Protein AF-A0A2M8BU12-F1 (afdb_monomer_lite)

Sequence (124 aa):
THLAYLELKYGLTAIIEVNDVPAIIRLSQDCKLKIIDGQIFLDNGYRLLPVRVMPDEAAGRVKDEMQFIELKAVNDKAIYQVVSVTHGKLLGLVPREINIETKIDALSGEIIKREQPWWARFCW

Secondary structure (DSSP, 8-state):
---EEEEEETTTEEEEEETTEEEEEE--SS-EEEEETTEEEEE-SS-EEEE-S-HHHHHTT--SEEEEEEEEEETTEEEEEEEEEEEEEETTTEEEEEEEEEEEETTT--EEEEE--GGGGGB-

Foldseek 3Di:
DWDWDWDDDPAQWIWTDTPNQIAIERHDPQWDWDADPNWIFTGRNPDTATQDQGRVNLVVVDPAAWDHWYWDCDPNFTKIWTWGWDWFAQQNPRIDIKIKTWIAGRVPRDTPDIDTPPSCVRTD

pLDDT: mean 90.71, std 9.02, range [50.59, 97.88]

Radius of gyration: 16.08 Å; chains: 1; bounding box: 38×34×44 Å

Structure (mmCIF, N/CA/C/O backbone):
data_AF-A0A2M8BU12-F1
#
_entry.id   AF-A0A2M8BU12-F1
#
loop_
_atom_site.group_PDB
_atom_site.id
_atom_site.type_symbol
_atom_site.label_atom_id
_atom_site.label_alt_id
_atom_site.label_comp_id
_atom_site.label_asym_id
_atom_site.label_entity_id
_atom_site.label_seq_id
_atom_site.pdbx_PDB_ins_code
_atom_site.Cartn_x
_atom_site.Cartn_y
_atom_site.Cartn_z
_atom_site.occupancy
_atom_site.B_iso_or_equiv
_atom_site.auth_seq_id
_atom_site.auth_comp_id
_atom_site.auth_asym_id
_atom_site.auth_atom_id
_atom_site.pdbx_PDB_model_num
ATOM 1 N N . THR A 1 1 ? -1.496 -21.003 8.035 1.00 50.59 1 THR A N 1
ATOM 2 C CA . THR A 1 1 ? -1.782 -20.106 9.171 1.00 50.59 1 THR A CA 1
ATOM 3 C C . THR A 1 1 ? -1.203 -18.767 8.800 1.00 50.59 1 THR A C 1
ATOM 5 O O . THR A 1 1 ? 0.004 -18.712 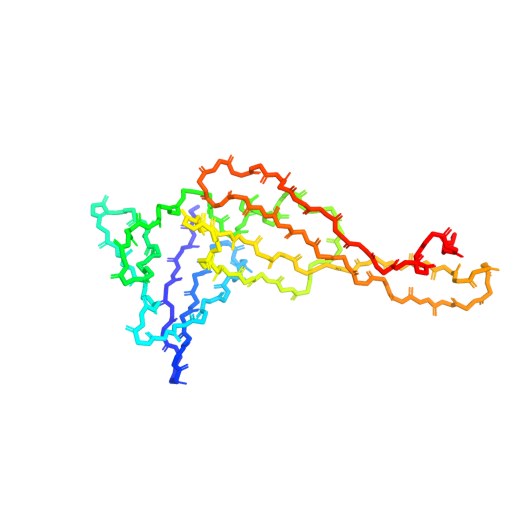8.619 1.00 50.59 1 THR A O 1
ATOM 8 N N . HIS A 1 2 ? -2.023 -17.747 8.552 1.00 54.25 2 HIS A N 1
ATOM 9 C CA . HIS A 1 2 ? -1.493 -16.414 8.261 1.00 54.25 2 HIS A CA 1
ATOM 10 C C . HIS A 1 2 ? -1.014 -15.801 9.573 1.00 54.25 2 HIS A C 1
ATOM 12 O O . HIS A 1 2 ? -1.791 -15.699 10.522 1.00 54.25 2 HIS A O 1
ATOM 18 N N . LEU A 1 3 ? 0.278 -15.495 9.653 1.00 71.25 3 LEU A N 1
ATOM 19 C CA . LEU A 1 3 ? 0.860 -14.814 10.800 1.00 71.25 3 LEU A CA 1
ATOM 20 C C . LEU A 1 3 ? 0.761 -13.321 10.532 1.00 71.25 3 LEU A C 1
ATOM 22 O O . LEU A 1 3 ? 1.262 -12.843 9.516 1.00 71.25 3 LEU A O 1
ATOM 26 N N . ALA A 1 4 ? 0.079 -12.621 11.431 1.00 73.12 4 ALA A N 1
ATOM 27 C CA . ALA A 1 4 ? 0.005 -11.175 11.437 1.00 73.12 4 ALA A CA 1
ATOM 28 C C . ALA A 1 4 ? 0.433 -10.676 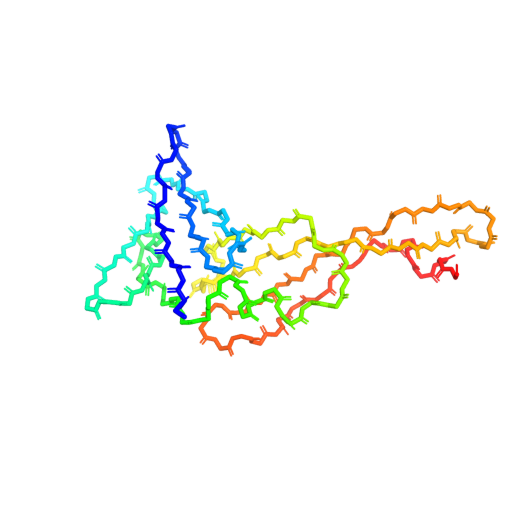12.813 1.00 73.12 4 ALA A C 1
ATOM 30 O O . ALA A 1 4 ? -0.047 -11.183 13.831 1.00 73.12 4 ALA A O 1
ATOM 31 N N . TYR A 1 5 ? 1.325 -9.693 12.856 1.00 76.44 5 TYR A N 1
ATOM 32 C CA . TYR A 1 5 ? 1.693 -9.036 14.103 1.00 76.44 5 TYR A CA 1
ATOM 33 C C . TYR A 1 5 ? 1.878 -7.536 13.905 1.00 76.44 5 TYR A C 1
ATOM 35 O O . TYR A 1 5 ? 2.118 -7.041 12.803 1.00 76.44 5 TYR A O 1
ATOM 43 N N . LEU A 1 6 ? 1.698 -6.815 15.009 1.00 76.19 6 LEU 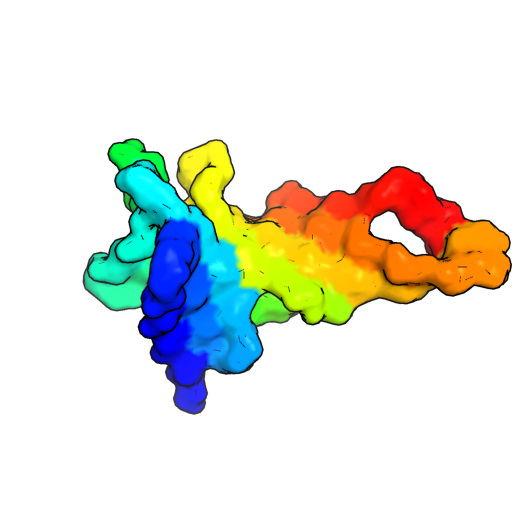A N 1
ATOM 44 C CA . LEU A 1 6 ? 1.826 -5.372 15.082 1.00 76.19 6 LEU A CA 1
ATOM 45 C C . LEU A 1 6 ? 2.983 -5.048 16.015 1.00 76.19 6 LEU A C 1
ATOM 47 O O . LEU A 1 6 ? 2.974 -5.441 17.182 1.00 76.19 6 LEU A O 1
ATOM 51 N N . GLU A 1 7 ? 3.961 -4.312 15.500 1.00 78.56 7 GLU A N 1
ATOM 52 C CA . GLU A 1 7 ? 5.102 -3.838 16.277 1.00 78.56 7 GLU A CA 1
ATOM 53 C C . GLU A 1 7 ? 5.068 -2.308 16.362 1.00 78.56 7 GLU A C 1
ATOM 55 O O . GLU A 1 7 ? 4.950 -1.609 15.353 1.00 78.56 7 GLU A O 1
ATOM 60 N N . LEU A 1 8 ? 5.178 -1.776 17.582 1.00 71.44 8 LEU A N 1
ATOM 61 C CA . LEU A 1 8 ? 5.389 -0.352 17.832 1.00 71.44 8 LEU A CA 1
ATOM 62 C C . LEU A 1 8 ? 6.879 -0.129 18.072 1.00 71.44 8 LEU A C 1
ATOM 64 O O . LEU A 1 8 ? 7.408 -0.539 19.105 1.00 71.44 8 LEU A O 1
ATOM 68 N N . LYS A 1 9 ? 7.556 0.542 17.138 1.00 71.50 9 LYS A N 1
ATOM 69 C CA . LYS A 1 9 ? 8.957 0.932 17.330 1.00 71.50 9 LYS A CA 1
ATOM 70 C C . LYS A 1 9 ? 9.022 2.297 18.010 1.00 71.50 9 LYS A C 1
ATOM 72 O O . LYS A 1 9 ? 8.188 3.168 17.756 1.00 71.50 9 LYS A O 1
ATOM 77 N N . TYR A 1 10 ? 9.999 2.477 18.906 1.00 52.00 10 TYR A N 1
ATOM 78 C CA . TYR A 1 10 ? 10.237 3.747 19.599 1.00 52.00 10 TYR A CA 1
ATOM 79 C C . TYR A 1 10 ? 10.286 4.902 18.587 1.00 52.00 10 TYR A C 1
ATOM 81 O O . TYR A 1 10 ? 11.163 4.945 17.729 1.00 52.00 10 TYR A O 1
ATOM 89 N N . GLY A 1 11 ? 9.337 5.833 18.712 1.00 58.41 11 GLY A N 1
ATOM 90 C CA . GLY A 1 11 ? 9.204 6.991 17.831 1.00 58.41 11 GLY A CA 1
ATOM 91 C C . GLY A 1 11 ? 8.283 6.744 16.636 1.00 58.41 11 GLY A C 1
ATOM 92 O O . GLY A 1 11 ? 8.670 6.101 15.669 1.00 58.41 11 GLY A O 1
ATOM 93 N N . LEU A 1 12 ? 7.079 7.327 16.696 1.00 80.88 12 LEU A N 1
ATOM 94 C CA . LEU A 1 12 ? 6.215 7.690 15.560 1.00 80.88 12 LEU A CA 1
ATOM 95 C C . LEU A 1 12 ? 6.052 6.644 14.435 1.00 80.88 12 LEU A C 1
ATOM 97 O O . LEU A 1 12 ? 5.738 7.013 13.310 1.00 80.88 12 LEU A O 1
ATOM 101 N N . THR A 1 13 ? 6.247 5.351 14.702 1.00 87.50 13 THR A N 1
ATOM 102 C CA . THR A 1 13 ? 6.217 4.314 13.668 1.00 87.50 13 THR A CA 1
ATOM 103 C C . THR A 1 13 ? 5.546 3.054 14.194 1.00 87.50 13 THR A C 1
ATOM 105 O O . THR A 1 13 ? 5.914 2.537 15.249 1.00 87.50 13 THR A O 1
ATOM 108 N N . ALA A 1 14 ? 4.576 2.550 13.440 1.00 90.75 14 ALA A N 1
ATOM 109 C CA . ALA A 1 14 ? 4.026 1.212 13.610 1.00 90.75 14 ALA A CA 1
ATOM 110 C C . ALA A 1 14 ? 4.375 0.357 12.393 1.00 90.75 14 ALA A C 1
ATOM 112 O O . ALA A 1 14 ? 4.615 0.883 11.305 1.00 90.75 14 ALA A O 1
ATOM 113 N N . ILE A 1 15 ? 4.389 -0.956 12.578 1.00 91.88 15 ILE A N 1
ATOM 114 C CA . ILE A 1 15 ? 4.538 -1.931 11.501 1.00 91.88 15 ILE A CA 1
ATOM 115 C C . ILE A 1 15 ? 3.347 -2.879 11.570 1.00 91.88 15 ILE A C 1
ATOM 117 O O . ILE A 1 15 ? 3.031 -3.393 12.643 1.00 91.88 15 ILE A O 1
ATOM 121 N N . ILE A 1 16 ? 2.688 -3.081 10.430 1.00 92.44 16 ILE A N 1
ATOM 122 C CA . ILE A 1 16 ? 1.771 -4.202 10.210 1.00 92.44 16 ILE A CA 1
ATOM 123 C C . ILE A 1 16 ? 2.527 -5.181 9.327 1.00 92.44 16 ILE A C 1
ATOM 125 O O . ILE A 1 16 ? 2.875 -4.829 8.203 1.00 92.44 16 ILE A O 1
ATOM 129 N N . GLU A 1 17 ? 2.769 -6.387 9.817 1.00 93.44 17 GLU A N 1
ATOM 130 C CA . GLU A 1 17 ? 3.394 -7.445 9.029 1.00 93.44 17 GLU A CA 1
ATOM 131 C C . GLU A 1 17 ? 2.429 -8.608 8.867 1.00 93.44 17 GLU A C 1
ATOM 133 O O . GLU A 1 17 ? 1.801 -9.028 9.840 1.00 93.44 17 GLU A O 1
ATOM 138 N N . VAL A 1 18 ? 2.298 -9.103 7.635 1.00 93.56 18 VAL A N 1
ATOM 139 C CA . VAL A 1 18 ? 1.479 -10.270 7.294 1.00 93.56 18 VAL A CA 1
ATOM 140 C C . VAL A 1 18 ? 2.277 -11.142 6.333 1.00 93.56 18 VAL A C 1
ATOM 142 O O . VAL A 1 18 ? 2.749 -10.640 5.320 1.00 93.56 18 VAL A O 1
ATOM 145 N N . ASN A 1 19 ? 2.434 -12.433 6.645 1.00 92.56 19 ASN A N 1
ATOM 146 C CA . ASN A 1 19 ? 3.175 -13.394 5.810 1.00 92.56 19 ASN A CA 1
ATOM 147 C C . ASN A 1 19 ? 4.575 -12.881 5.387 1.00 92.56 19 ASN A C 1
ATOM 149 O O . ASN A 1 19 ? 4.917 -12.921 4.207 1.00 92.56 19 ASN A O 1
ATOM 153 N N . ASP A 1 20 ? 5.348 -12.363 6.350 1.00 91.00 20 ASP A N 1
ATOM 154 C CA . ASP A 1 20 ? 6.693 -11.784 6.164 1.00 91.00 20 ASP A CA 1
ATOM 155 C C . ASP A 1 20 ? 6.745 -10.532 5.258 1.00 91.00 20 ASP A C 1
ATOM 157 O O . ASP A 1 20 ? 7.813 -10.122 4.800 1.00 91.00 20 ASP A O 1
ATOM 161 N N . VAL A 1 21 ? 5.596 -9.892 5.008 1.00 93.75 21 VAL A N 1
ATOM 162 C CA . VAL A 1 21 ? 5.493 -8.633 4.259 1.00 93.75 21 VAL A CA 1
ATOM 163 C C . VAL A 1 21 ? 5.164 -7.478 5.213 1.00 93.75 21 VAL A C 1
ATOM 165 O O . VAL A 1 21 ? 4.014 -7.353 5.650 1.00 93.75 21 VAL A O 1
ATOM 168 N N . PRO A 1 22 ? 6.140 -6.610 5.545 1.00 94.69 22 PRO A N 1
ATOM 169 C CA . PRO A 1 22 ? 5.918 -5.474 6.429 1.00 94.69 22 PRO A CA 1
ATOM 170 C C . PRO A 1 22 ? 5.413 -4.244 5.666 1.00 94.69 22 PRO A C 1
ATOM 172 O O . PRO A 1 22 ? 5.998 -3.812 4.672 1.00 94.69 22 PRO A O 1
ATOM 175 N N . ALA A 1 23 ? 4.371 -3.605 6.194 1.00 94.94 23 ALA A N 1
ATOM 176 C CA . ALA A 1 23 ? 4.004 -2.234 5.866 1.00 94.94 23 ALA A CA 1
ATOM 177 C C . ALA A 1 23 ? 4.331 -1.305 7.034 1.00 94.94 23 ALA A C 1
ATOM 179 O O . ALA A 1 23 ? 3.871 -1.498 8.162 1.00 94.94 23 ALA A O 1
ATOM 180 N N . ILE A 1 24 ? 5.100 -0.262 6.736 1.00 94.31 24 ILE A N 1
ATOM 181 C CA . ILE A 1 24 ? 5.478 0.771 7.695 1.00 94.31 24 ILE A CA 1
ATOM 182 C C . ILE A 1 24 ? 4.375 1.826 7.751 1.00 94.31 24 ILE A C 1
ATOM 184 O O . ILE A 1 24 ? 3.888 2.293 6.724 1.00 94.31 24 ILE A O 1
ATOM 188 N N . ILE A 1 25 ? 4.006 2.249 8.952 1.00 93.06 25 ILE A N 1
ATOM 189 C CA . ILE A 1 25 ? 3.070 3.342 9.192 1.00 93.06 25 ILE A CA 1
ATOM 190 C C . ILE A 1 25 ? 3.803 4.429 9.957 1.00 93.06 25 ILE A C 1
ATOM 192 O O . ILE A 1 25 ? 4.247 4.201 11.080 1.00 93.06 25 ILE A O 1
ATOM 196 N N . ARG A 1 26 ? 3.885 5.631 9.385 1.00 89.62 26 ARG A N 1
ATOM 197 C CA . ARG A 1 26 ? 4.352 6.815 10.114 1.00 89.62 26 ARG A CA 1
ATOM 198 C C . ARG A 1 26 ? 3.197 7.401 10.916 1.00 89.62 26 ARG A C 1
ATOM 200 O O . ARG A 1 26 ? 2.268 7.988 10.363 1.00 89.62 26 ARG A O 1
ATOM 207 N N . LEU A 1 27 ? 3.264 7.214 12.223 1.00 83.94 27 LEU A N 1
ATOM 208 C CA . LEU A 1 27 ? 2.354 7.797 13.191 1.00 83.94 27 LEU A CA 1
ATOM 209 C C . LEU A 1 27 ? 2.699 9.276 13.411 1.00 83.94 27 LEU A C 1
ATOM 211 O O . LEU A 1 27 ? 3.845 9.703 13.287 1.00 83.94 27 LEU A O 1
ATOM 215 N N . SER A 1 28 ? 1.704 10.073 13.766 1.00 77.75 28 SER A N 1
ATOM 216 C CA . SER A 1 28 ? 1.861 11.479 14.145 1.00 77.75 28 SER A CA 1
ATOM 217 C C . SER A 1 28 ? 0.829 11.829 15.219 1.00 77.75 28 SER A C 1
ATOM 219 O O . SER A 1 28 ? 0.107 10.950 15.691 1.00 77.75 28 SER A O 1
ATOM 221 N N . GLN A 1 29 ? 0.754 13.095 15.645 1.00 74.12 29 GLN A N 1
ATOM 222 C CA . GLN A 1 29 ? -0.294 13.522 16.585 1.00 74.12 29 GLN A CA 1
ATOM 223 C C . GLN A 1 29 ? -1.697 13.184 16.054 1.00 74.12 29 GLN A C 1
ATOM 225 O O . GLN A 1 29 ? -2.549 12.723 16.820 1.00 74.12 29 GLN A O 1
ATOM 230 N N . ASP A 1 30 ? -1.863 13.303 14.736 1.00 79.75 30 ASP A N 1
ATOM 231 C CA . ASP A 1 30 ? -3.125 13.086 14.038 1.00 79.75 30 ASP A CA 1
ATOM 232 C C . ASP A 1 30 ? -3.183 11.727 13.326 1.00 79.75 30 ASP A C 1
ATOM 234 O O . ASP A 1 30 ? -4.268 11.252 13.046 1.00 79.75 30 ASP A O 1
ATOM 238 N N . CYS A 1 31 ? -2.060 11.046 13.072 1.00 84.75 31 CYS A N 1
ATOM 239 C CA . CYS A 1 31 ? -2.045 9.730 12.421 1.00 84.75 31 CYS A CA 1
ATOM 240 C C . CYS A 1 31 ? -1.816 8.600 13.437 1.00 84.75 31 CYS A C 1
ATOM 242 O O . CYS A 1 31 ? -0.717 8.460 13.980 1.00 84.75 31 CYS A O 1
ATOM 244 N N . LYS A 1 32 ? -2.837 7.776 13.693 1.00 89.38 32 LYS A N 1
ATOM 245 C CA . LYS A 1 32 ? -2.800 6.650 14.640 1.00 89.38 32 LYS A CA 1
ATOM 246 C C . LYS A 1 32 ? -3.332 5.380 13.994 1.00 89.38 32 LYS A C 1
ATOM 248 O O . LYS A 1 32 ? -4.201 5.424 13.132 1.00 89.38 32 LYS A O 1
ATOM 253 N N . LEU A 1 33 ? -2.861 4.232 14.467 1.00 90.94 33 LEU A N 1
ATOM 254 C CA . LEU A 1 33 ? -3.412 2.940 14.078 1.00 90.94 33 LEU A CA 1
ATOM 255 C C . LEU A 1 33 ? -4.387 2.450 15.154 1.00 90.94 33 LEU A C 1
ATOM 257 O O . LEU A 1 33 ? -4.060 2.473 16.341 1.00 90.94 33 LEU A O 1
ATOM 261 N N . LYS A 1 34 ? -5.585 2.025 14.751 1.00 91.31 34 LYS A N 1
ATOM 262 C CA . LYS A 1 34 ? -6.616 1.479 15.642 1.00 91.31 34 LYS A CA 1
ATOM 263 C C . LYS A 1 34 ? -7.082 0.121 15.145 1.00 91.31 34 LYS A C 1
ATOM 265 O O . LYS A 1 34 ? -7.160 -0.108 13.944 1.00 91.31 34 LYS A O 1
ATOM 270 N N . ILE A 1 35 ? -7.436 -0.749 16.083 1.00 91.12 35 ILE A N 1
ATOM 271 C CA . ILE A 1 35 ? -8.092 -2.023 15.800 1.00 91.12 35 ILE A CA 1
ATOM 272 C C . ILE A 1 35 ? -9.457 -1.974 16.477 1.00 91.12 35 ILE A C 1
ATOM 274 O O . ILE A 1 35 ? -9.534 -1.764 17.687 1.00 91.12 35 ILE A O 1
ATOM 278 N N . ILE A 1 36 ? -10.523 -2.114 15.695 1.00 92.69 36 ILE A N 1
ATOM 279 C CA . ILE A 1 36 ? -11.912 -2.073 16.164 1.00 92.69 36 ILE A CA 1
ATOM 280 C C . ILE A 1 36 ? -12.617 -3.279 15.554 1.00 92.69 36 ILE A C 1
ATOM 282 O O . ILE A 1 36 ? -12.560 -3.462 14.341 1.00 92.69 36 ILE A O 1
ATOM 286 N N . ASP A 1 37 ? -13.214 -4.129 16.391 1.00 91.62 37 ASP A N 1
ATOM 287 C CA . ASP A 1 37 ? -13.915 -5.355 15.975 1.00 91.62 37 ASP A CA 1
ATOM 288 C C . ASP A 1 37 ? -13.088 -6.261 15.038 1.00 91.62 37 ASP A C 1
ATOM 290 O O . ASP A 1 37 ? -13.598 -6.869 14.101 1.00 91.62 37 ASP A O 1
ATOM 294 N N . GLY A 1 38 ? -11.772 -6.330 15.276 1.00 86.25 38 GLY A N 1
ATOM 295 C CA . GLY A 1 38 ? -10.838 -7.124 14.470 1.00 86.25 38 GLY A CA 1
ATOM 296 C C . GLY A 1 38 ? -10.447 -6.499 13.124 1.00 86.25 38 GLY A C 1
ATOM 297 O O . GLY A 1 38 ? -9.669 -7.100 12.390 1.00 86.25 38 GLY A O 1
ATOM 298 N N . GLN A 1 39 ? -10.930 -5.297 12.804 1.00 90.62 39 GLN A N 1
ATOM 299 C CA . GLN A 1 39 ? -10.549 -4.546 11.609 1.00 90.62 39 GLN A CA 1
ATOM 300 C C . GLN A 1 39 ? -9.539 -3.446 11.940 1.00 90.62 39 GLN A C 1
ATOM 302 O O . GLN A 1 39 ? -9.659 -2.742 12.944 1.00 90.62 39 GLN A O 1
ATOM 307 N N . ILE A 1 40 ? -8.548 -3.284 11.063 1.00 93.31 40 ILE A N 1
ATOM 308 C CA . ILE A 1 40 ? -7.540 -2.232 11.163 1.00 93.31 40 ILE A CA 1
ATOM 309 C C . ILE A 1 40 ? -8.090 -0.939 10.553 1.00 93.31 40 ILE A C 1
ATOM 311 O O . ILE A 1 40 ? -8.659 -0.929 9.460 1.00 93.31 40 ILE A O 1
ATOM 315 N N . PHE A 1 41 ? -7.873 0.167 11.257 1.00 94.25 41 PHE A N 1
ATOM 316 C CA . PHE A 1 41 ? -8.175 1.516 10.808 1.00 94.25 41 PHE A CA 1
ATOM 317 C C . PHE A 1 41 ? -6.954 2.411 10.970 1.00 94.25 41 PHE A C 1
ATOM 319 O O . PHE A 1 41 ? -6.292 2.403 12.010 1.00 94.25 41 PHE A O 1
ATOM 326 N N . LEU A 1 42 ? -6.707 3.238 9.961 1.00 94.31 42 LEU A N 1
ATOM 327 C CA . LEU A 1 42 ? -5.806 4.371 10.060 1.00 94.31 42 LEU A CA 1
ATOM 328 C C . LEU A 1 42 ? -6.634 5.602 10.448 1.00 94.31 42 LEU A C 1
ATOM 330 O O . LEU A 1 42 ? -7.437 6.099 9.665 1.00 94.31 42 LEU A O 1
ATOM 334 N N . ASP A 1 43 ? -6.487 6.057 11.683 1.00 92.88 43 ASP A N 1
ATOM 335 C CA . ASP A 1 43 ? -7.085 7.294 12.178 1.00 92.88 43 ASP A CA 1
ATOM 336 C C . ASP A 1 43 ? -6.202 8.466 11.750 1.00 92.88 43 ASP A C 1
ATOM 338 O O . ASP A 1 43 ? -5.031 8.490 12.112 1.00 92.88 43 ASP A O 1
ATOM 342 N N . ASN A 1 44 ? -6.738 9.406 10.972 1.00 90.19 44 ASN A N 1
ATOM 343 C CA . ASN A 1 44 ? -6.019 10.610 10.541 1.00 90.19 44 ASN A CA 1
ATOM 344 C C . ASN A 1 44 ? -6.397 11.869 11.350 1.00 90.19 44 ASN A C 1
ATOM 346 O O . ASN A 1 44 ? -6.135 12.983 10.898 1.00 90.19 44 ASN A O 1
ATOM 350 N N . GLY A 1 45 ? -7.064 11.700 12.498 1.00 86.88 45 GLY A N 1
ATOM 351 C CA . GLY A 1 45 ? -7.506 12.778 13.384 1.00 86.88 45 GLY A CA 1
ATOM 352 C C . GLY A 1 45 ? -8.896 13.311 13.034 1.00 86.88 45 GLY A C 1
ATOM 353 O O . GLY A 1 45 ? -9.567 13.886 13.889 1.00 86.88 45 GLY A O 1
ATOM 354 N N . TYR A 1 46 ? -9.364 13.061 11.808 1.00 87.75 46 TYR A N 1
ATOM 355 C CA . TYR A 1 46 ? -10.678 13.479 11.316 1.00 87.75 46 TYR A CA 1
ATOM 356 C C . TYR A 1 46 ? -11.602 12.293 11.032 1.00 87.75 46 TYR A C 1
ATOM 358 O O . TYR A 1 46 ? -12.815 12.386 11.223 1.00 87.75 46 TYR A O 1
ATOM 366 N N . ARG A 1 47 ? -11.047 11.183 10.534 1.00 91.62 47 ARG A N 1
ATOM 367 C CA . ARG A 1 47 ? -11.781 9.997 10.085 1.00 91.62 47 ARG A CA 1
ATOM 368 C C . ARG A 1 47 ? -11.011 8.720 10.398 1.00 91.62 47 ARG A C 1
ATOM 370 O O . ARG A 1 47 ? -9.783 8.686 10.379 1.00 91.62 47 ARG A O 1
ATOM 377 N N . LEU A 1 48 ? -11.768 7.646 10.607 1.00 94.50 48 LEU A N 1
ATOM 378 C CA . LEU A 1 48 ? -11.245 6.284 10.638 1.00 94.50 48 LEU A CA 1
ATOM 379 C C . LEU A 1 48 ? -11.229 5.732 9.215 1.00 94.50 48 LEU A C 1
ATOM 381 O O . LEU A 1 48 ? -12.281 5.513 8.615 1.00 94.50 48 LEU A O 1
ATOM 385 N N . LEU A 1 49 ? -10.034 5.523 8.674 1.00 95.75 49 LEU A N 1
ATOM 386 C CA . LEU A 1 49 ? -9.832 5.032 7.318 1.00 95.75 49 LEU A CA 1
ATOM 387 C C . LEU A 1 49 ? -9.660 3.508 7.368 1.00 95.75 49 LEU A C 1
ATOM 389 O O . LEU A 1 49 ? -8.665 3.039 7.923 1.00 95.75 49 LEU A O 1
ATOM 393 N N . PRO A 1 50 ? -10.614 2.718 6.850 1.00 95.88 50 PRO A N 1
ATOM 394 C CA . PRO A 1 50 ? -10.541 1.263 6.924 1.00 95.88 50 PRO A CA 1
ATOM 395 C C . PRO A 1 50 ? -9.377 0.713 6.095 1.00 95.88 50 PRO A C 1
ATOM 397 O O . PRO A 1 50 ? -9.163 1.125 4.956 1.00 95.88 50 PRO A O 1
ATOM 400 N N . VAL A 1 51 ? -8.680 -0.271 6.657 1.00 96.12 51 VAL A N 1
ATOM 401 C CA . VAL A 1 51 ? -7.641 -1.066 5.994 1.00 96.12 51 VAL A CA 1
ATOM 402 C C . VAL A 1 51 ? -8.184 -2.489 5.883 1.00 96.12 51 VAL A C 1
ATOM 404 O O . VAL A 1 51 ? -8.355 -3.178 6.890 1.00 96.12 51 VAL A O 1
ATOM 407 N N . ARG A 1 52 ? -8.546 -2.903 4.666 1.00 95.50 52 ARG A N 1
ATOM 408 C CA . ARG A 1 52 ? -9.083 -4.246 4.377 1.00 95.50 52 ARG A CA 1
ATOM 409 C C . ARG A 1 52 ? -8.077 -5.122 3.662 1.00 95.50 52 ARG A C 1
ATOM 411 O O . ARG A 1 52 ? -7.953 -6.288 4.005 1.00 95.50 52 ARG A O 1
ATOM 418 N N . VAL A 1 53 ? -7.384 -4.543 2.693 1.00 96.19 53 VAL A N 1
ATOM 419 C CA . VAL A 1 53 ? -6.293 -5.199 1.984 1.00 96.19 53 VAL A CA 1
ATOM 420 C C . VAL A 1 53 ? -5.080 -5.179 2.894 1.00 96.19 53 VAL A C 1
ATOM 422 O O . VAL A 1 53 ? -4.717 -4.120 3.401 1.00 96.19 53 VAL A O 1
ATOM 425 N N . MET A 1 54 ? -4.497 -6.347 3.137 1.00 95.12 54 MET A N 1
ATOM 426 C CA . MET A 1 54 ? -3.304 -6.492 3.968 1.00 95.12 54 MET A CA 1
ATOM 427 C C . MET A 1 54 ? -2.017 -6.249 3.156 1.00 95.12 54 MET A C 1
ATOM 429 O O . MET A 1 54 ? -2.056 -6.241 1.921 1.00 95.12 54 MET A O 1
ATOM 433 N N . PRO A 1 55 ? -0.867 -6.004 3.815 1.00 95.44 55 PRO A N 1
ATOM 434 C CA . PRO A 1 55 ? 0.389 -5.696 3.129 1.00 95.44 55 PRO A CA 1
ATOM 435 C C . PRO A 1 55 ? 0.819 -6.734 2.087 1.00 95.44 55 PRO A C 1
ATOM 437 O O . PRO A 1 55 ? 1.277 -6.356 1.013 1.00 95.44 55 PRO A O 1
ATOM 440 N N . ASP A 1 56 ? 0.638 -8.023 2.368 1.00 95.69 56 ASP A N 1
ATOM 441 C CA . ASP A 1 56 ? 0.949 -9.132 1.462 1.00 95.69 56 ASP A CA 1
ATOM 442 C C . ASP A 1 56 ? 0.042 -9.154 0.225 1.00 95.69 56 ASP A C 1
ATOM 444 O O . ASP A 1 56 ? 0.507 -9.361 -0.897 1.00 95.69 56 ASP A O 1
ATOM 448 N N . GLU A 1 57 ? -1.247 -8.862 0.399 1.00 95.50 57 GLU A N 1
ATOM 449 C CA . GLU A 1 57 ? -2.186 -8.721 -0.713 1.00 95.50 57 GLU A CA 1
ATOM 450 C C . GLU A 1 57 ? -1.836 -7.521 -1.600 1.00 95.50 57 GLU A C 1
ATOM 452 O O . GLU A 1 57 ? -1.884 -7.624 -2.828 1.00 95.50 57 GLU A O 1
ATOM 457 N N . ALA A 1 58 ? -1.464 -6.386 -0.995 1.00 95.44 58 ALA A N 1
ATOM 458 C CA . ALA A 1 58 ? -1.009 -5.202 -1.719 1.00 95.44 58 ALA A CA 1
ATOM 459 C C . ALA A 1 58 ? 0.312 -5.477 -2.456 1.00 95.44 58 ALA A C 1
ATOM 461 O O . ALA A 1 58 ? 0.460 -5.107 -3.623 1.00 95.44 58 ALA A O 1
ATOM 462 N N . ALA A 1 59 ? 1.239 -6.187 -1.810 1.00 94.75 59 ALA A N 1
ATOM 463 C CA . ALA A 1 59 ? 2.492 -6.632 -2.401 1.00 94.75 59 ALA A CA 1
ATOM 464 C C . ALA A 1 59 ? 2.280 -7.527 -3.616 1.00 94.75 59 ALA A C 1
ATOM 466 O O . ALA A 1 59 ? 2.887 -7.292 -4.658 1.00 94.75 59 ALA A O 1
ATOM 467 N N . GLY A 1 60 ? 1.351 -8.480 -3.527 1.00 94.75 60 GLY A N 1
ATOM 468 C CA . GLY A 1 60 ? 1.004 -9.381 -4.624 1.00 94.75 60 GLY A CA 1
ATOM 469 C C . GLY A 1 60 ? 0.446 -8.684 -5.873 1.00 94.75 60 GLY A C 1
ATOM 470 O O . GLY A 1 60 ? 0.340 -9.312 -6.928 1.00 94.75 60 GLY A O 1
ATOM 471 N N . ARG A 1 61 ? 0.094 -7.390 -5.801 1.00 94.06 61 ARG A N 1
ATOM 472 C CA . ARG A 1 61 ? -0.316 -6.585 -6.969 1.00 94.06 61 ARG A CA 1
ATOM 473 C C . ARG A 1 61 ? 0.862 -6.003 -7.746 1.00 94.06 61 ARG A C 1
ATOM 475 O O . ARG A 1 61 ? 0.679 -5.593 -8.896 1.00 94.06 61 ARG A O 1
ATOM 482 N N . VAL A 1 62 ? 2.046 -5.951 -7.145 1.00 93.69 62 VAL A N 1
ATOM 483 C CA . VAL A 1 62 ? 3.269 -5.436 -7.763 1.00 93.69 62 VAL A CA 1
ATOM 484 C C . VAL A 1 62 ? 4.103 -6.615 -8.259 1.00 93.69 62 VAL A C 1
ATOM 486 O O . VAL A 1 62 ? 4.277 -7.605 -7.561 1.00 93.69 62 VAL A O 1
ATOM 489 N N . LYS A 1 63 ? 4.575 -6.536 -9.508 1.00 90.38 63 LYS A N 1
ATOM 490 C CA . LYS A 1 63 ? 5.358 -7.613 -10.148 1.00 90.38 63 LYS A CA 1
ATOM 491 C C . LYS A 1 63 ? 6.867 -7.419 -10.018 1.00 90.38 63 LYS A C 1
ATOM 493 O O . LYS A 1 63 ? 7.623 -8.352 -10.256 1.00 90.38 63 LYS A O 1
ATOM 498 N N . ASP A 1 64 ? 7.270 -6.188 -9.742 1.00 92.62 64 ASP A N 1
ATOM 499 C CA . ASP A 1 64 ? 8.656 -5.758 -9.646 1.00 92.62 64 ASP A CA 1
ATOM 500 C C . ASP A 1 64 ? 9.233 -6.111 -8.266 1.00 92.62 64 ASP A C 1
ATOM 502 O O . ASP A 1 64 ? 8.490 -6.414 -7.329 1.00 92.62 64 ASP A O 1
ATOM 506 N N . GLU A 1 65 ? 10.557 -6.078 -8.131 1.00 93.56 65 GLU A N 1
ATOM 507 C CA . GLU A 1 65 ? 11.226 -6.417 -6.876 1.00 93.56 65 GLU A CA 1
ATOM 508 C C . GLU A 1 65 ? 10.885 -5.373 -5.810 1.00 93.56 65 GLU A C 1
ATOM 510 O O . GLU A 1 65 ? 11.145 -4.184 -5.970 1.00 93.56 65 GLU A O 1
ATOM 515 N N . MET A 1 66 ? 10.253 -5.795 -4.722 1.00 93.62 66 MET A N 1
ATOM 516 C CA . MET A 1 66 ? 9.788 -4.876 -3.691 1.00 93.62 66 MET A CA 1
ATOM 517 C C . MET A 1 66 ? 10.938 -4.393 -2.808 1.00 93.62 66 MET A C 1
ATOM 519 O O . MET A 1 66 ? 11.659 -5.203 -2.236 1.00 93.62 66 MET A O 1
ATOM 523 N N . GLN A 1 67 ? 11.046 -3.076 -2.623 1.00 93.94 67 GLN A N 1
ATOM 524 C CA . GLN A 1 67 ? 11.962 -2.493 -1.642 1.00 93.94 67 GLN A CA 1
ATOM 525 C C . GLN A 1 67 ? 11.273 -2.222 -0.306 1.00 93.94 67 GLN A C 1
ATOM 527 O O . GLN A 1 67 ? 11.793 -2.600 0.740 1.00 93.94 67 GLN A O 1
ATOM 532 N N . PHE A 1 68 ? 10.117 -1.549 -0.319 1.00 94.81 68 PHE A N 1
ATOM 533 C CA . PHE A 1 68 ? 9.355 -1.286 0.902 1.00 94.81 68 PHE A CA 1
ATOM 534 C C . PHE A 1 68 ? 7.889 -0.943 0.624 1.00 94.81 68 PHE A C 1
ATOM 536 O O . PHE A 1 68 ? 7.525 -0.496 -0.468 1.00 94.81 68 PHE A O 1
ATOM 543 N N . ILE A 1 69 ? 7.055 -1.098 1.655 1.00 96.81 69 ILE A N 1
ATOM 544 C CA . ILE A 1 69 ? 5.653 -0.682 1.666 1.00 96.81 69 ILE A CA 1
ATOM 545 C C . ILE A 1 69 ? 5.443 0.313 2.803 1.00 96.81 69 ILE A C 1
ATOM 547 O O . ILE A 1 69 ? 5.835 0.071 3.945 1.00 96.81 69 ILE A O 1
ATOM 551 N N . GLU A 1 70 ? 4.775 1.420 2.504 1.00 96.50 70 GLU A N 1
ATOM 552 C CA . GLU A 1 70 ? 4.344 2.395 3.498 1.00 96.50 70 GLU A CA 1
ATOM 553 C C . GLU A 1 70 ? 2.831 2.607 3.406 1.00 96.50 70 GLU A C 1
ATOM 555 O O . GLU A 1 70 ? 2.302 2.832 2.322 1.00 96.50 70 GLU A O 1
ATOM 560 N N . LEU A 1 71 ? 2.120 2.559 4.529 1.00 96.38 71 LEU A N 1
ATOM 561 C CA . LEU A 1 71 ? 0.692 2.867 4.596 1.00 96.38 71 LEU A CA 1
ATOM 562 C C . LEU A 1 71 ? 0.502 4.313 5.071 1.00 96.38 71 LEU A C 1
ATOM 564 O O . LEU A 1 71 ? 0.983 4.699 6.138 1.00 96.38 71 LEU A O 1
ATOM 568 N N . LYS A 1 72 ? -0.216 5.115 4.279 1.00 94.94 72 LYS A N 1
ATOM 569 C CA . LYS A 1 72 ? -0.434 6.551 4.514 1.00 94.94 72 LYS A CA 1
ATOM 570 C C . LYS A 1 72 ? -1.904 6.927 4.451 1.00 94.94 72 LYS A C 1
ATOM 572 O O . LYS A 1 72 ? -2.665 6.354 3.680 1.00 94.94 72 LYS A O 1
ATOM 577 N N . ALA A 1 73 ? -2.275 7.969 5.188 1.00 93.38 73 ALA A N 1
ATOM 578 C CA . ALA A 1 73 ? -3.534 8.670 4.981 1.00 93.38 73 ALA A CA 1
ATOM 579 C C . ALA A 1 73 ? -3.339 9.733 3.888 1.00 93.38 73 ALA A C 1
ATOM 581 O O . ALA A 1 73 ? -2.584 10.685 4.076 1.00 93.38 73 ALA A O 1
ATOM 582 N N . VAL A 1 74 ? -3.998 9.578 2.740 1.00 91.56 74 VAL A N 1
ATOM 583 C CA . VAL A 1 74 ? -3.941 10.531 1.621 1.00 91.56 74 VAL A CA 1
ATOM 584 C C . VAL A 1 74 ? -5.354 10.747 1.096 1.00 91.56 74 VAL A C 1
ATOM 586 O O . VAL A 1 74 ? -6.024 9.783 0.746 1.00 91.56 74 VAL A O 1
ATOM 589 N N . ASN A 1 75 ? -5.802 12.004 1.011 1.0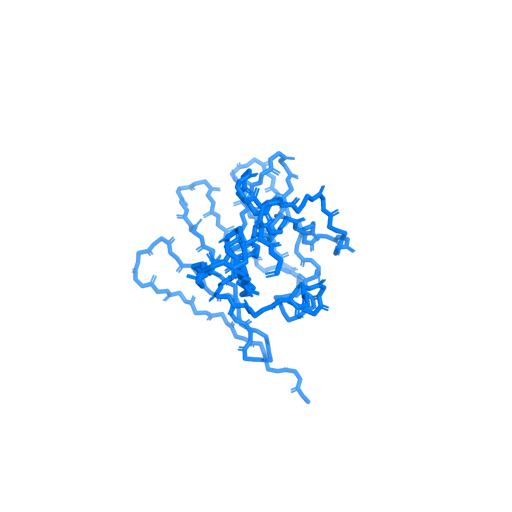0 89.12 75 ASN A N 1
ATOM 590 C CA . ASN A 1 75 ? -7.125 12.374 0.484 1.00 89.12 75 ASN A CA 1
ATOM 591 C C . ASN A 1 75 ? -8.281 11.564 1.111 1.00 89.12 75 ASN A C 1
ATOM 593 O O . ASN A 1 75 ? -9.097 10.993 0.390 1.00 89.12 75 ASN A O 1
ATOM 597 N N . ASP A 1 76 ? -8.316 11.47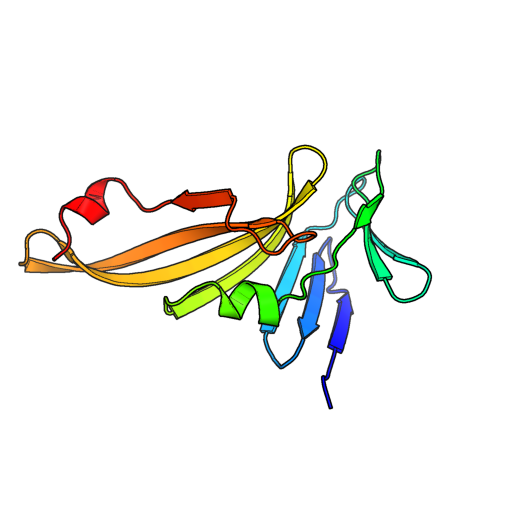3 2.447 1.00 90.56 76 ASP A N 1
ATOM 598 C CA . ASP A 1 76 ? -9.302 10.684 3.208 1.00 90.56 76 ASP A CA 1
ATOM 599 C C . ASP A 1 76 ? -9.360 9.192 2.838 1.00 90.56 76 ASP A C 1
ATOM 601 O O . ASP A 1 76 ? -10.404 8.547 2.957 1.00 90.56 76 ASP A O 1
ATOM 605 N N . LYS A 1 77 ? -8.235 8.625 2.399 1.00 94.00 77 LYS A N 1
ATOM 606 C CA . LYS A 1 77 ? -8.080 7.192 2.145 1.00 94.00 77 LYS A CA 1
ATOM 607 C C . LYS A 1 77 ? -6.804 6.655 2.770 1.00 94.00 77 LYS A C 1
ATOM 609 O O . LYS A 1 77 ? -5.792 7.351 2.829 1.00 94.00 77 LYS A O 1
ATOM 614 N N . ALA A 1 78 ? -6.856 5.405 3.215 1.00 96.19 78 ALA A N 1
ATOM 615 C CA . ALA A 1 78 ? -5.664 4.650 3.560 1.00 96.19 78 ALA A CA 1
ATOM 616 C C . ALA A 1 78 ? -5.056 4.105 2.259 1.00 96.19 78 ALA A C 1
ATOM 618 O O . ALA A 1 78 ? -5.712 3.370 1.526 1.00 96.19 78 ALA A O 1
ATOM 619 N N . ILE A 1 79 ? -3.832 4.518 1.940 1.00 97.31 79 ILE A N 1
ATOM 620 C CA . ILE A 1 79 ? -3.139 4.205 0.691 1.00 97.31 79 ILE A CA 1
ATOM 621 C C . ILE A 1 79 ? -1.822 3.513 1.012 1.00 97.31 79 ILE A C 1
ATOM 623 O O . ILE A 1 79 ? -0.995 4.063 1.740 1.00 97.31 79 ILE A O 1
ATOM 627 N N . TYR A 1 80 ? -1.603 2.346 0.417 1.00 97.56 80 TYR A N 1
ATOM 628 C CA . TYR A 1 80 ? -0.279 1.746 0.353 1.00 97.56 80 TYR A CA 1
ATOM 629 C C . TYR A 1 80 ? 0.536 2.433 -0.735 1.00 97.56 80 TYR A C 1
ATOM 631 O O . TYR A 1 80 ? 0.145 2.456 -1.900 1.00 97.56 80 TYR A O 1
ATOM 639 N N . GLN A 1 81 ? 1.678 2.981 -0.353 1.00 97.44 81 GLN A N 1
ATOM 640 C CA . GLN A 1 81 ? 2.745 3.385 -1.247 1.00 97.44 81 GLN A CA 1
ATOM 641 C C . GLN A 1 81 ? 3.777 2.258 -1.267 1.00 97.44 81 GLN A C 1
ATOM 643 O O . GLN A 1 81 ? 4.531 2.076 -0.314 1.00 97.44 81 GLN A O 1
ATOM 648 N N . VAL A 1 82 ? 3.779 1.490 -2.350 1.00 97.31 82 VAL A N 1
ATOM 649 C CA . VAL A 1 82 ? 4.741 0.416 -2.590 1.00 97.31 82 VAL A CA 1
ATOM 650 C C . VAL A 1 82 ? 5.859 0.966 -3.458 1.00 97.31 82 VAL A C 1
ATOM 652 O O . VAL A 1 82 ? 5.603 1.443 -4.566 1.00 97.31 82 VAL A O 1
ATOM 655 N N . VAL A 1 83 ? 7.092 0.895 -2.967 1.00 96.62 83 VAL A N 1
ATOM 656 C CA . VAL A 1 83 ? 8.281 1.178 -3.767 1.00 96.62 83 VAL A CA 1
ATOM 657 C C . VAL A 1 83 ? 8.902 -0.139 -4.185 1.00 96.62 83 VAL A C 1
ATOM 659 O O . VAL A 1 83 ? 9.169 -1.022 -3.369 1.00 96.62 83 VAL A O 1
ATOM 662 N N . SER A 1 84 ? 9.100 -0.263 -5.488 1.00 96.44 84 SER A N 1
ATOM 663 C CA . SER A 1 84 ? 9.661 -1.442 -6.132 1.00 96.44 84 SER A CA 1
ATOM 664 C C . SER A 1 84 ? 10.726 -1.035 -7.135 1.00 96.44 84 SER A C 1
ATOM 666 O O . SER A 1 84 ? 1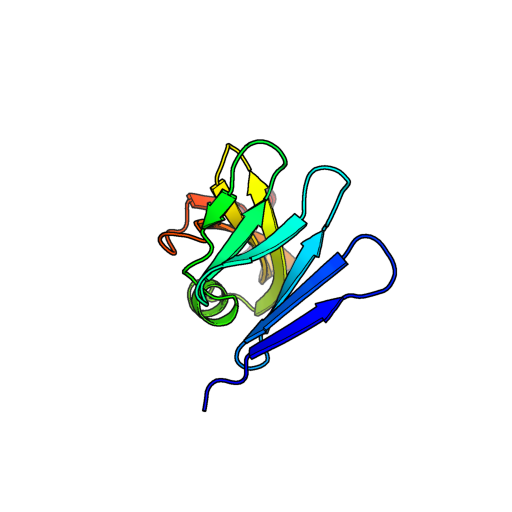0.750 0.113 -7.581 1.00 96.44 84 SER A O 1
ATOM 668 N N . VAL A 1 85 ? 11.597 -1.966 -7.493 1.00 95.62 85 VAL A N 1
ATOM 669 C CA . VAL A 1 85 ? 12.672 -1.758 -8.448 1.00 95.62 85 VAL A CA 1
ATOM 670 C C . VAL A 1 85 ? 12.601 -2.729 -9.599 1.00 95.62 85 VAL A C 1
ATOM 672 O O . VAL A 1 85 ? 12.258 -3.903 -9.470 1.00 95.62 85 VAL A O 1
ATOM 675 N N . THR A 1 86 ? 12.962 -2.200 -10.756 1.00 94.44 86 THR A N 1
ATOM 676 C CA . THR A 1 86 ? 13.242 -2.984 -11.946 1.00 94.44 86 THR A CA 1
ATOM 677 C C . THR A 1 86 ? 14.567 -2.535 -12.545 1.00 94.44 86 THR A C 1
ATOM 679 O O . THR A 1 86 ? 15.064 -1.444 -12.254 1.00 94.44 86 THR A O 1
ATOM 682 N N . HIS A 1 87 ? 15.161 -3.379 -13.377 1.00 93.19 87 HIS A N 1
ATOM 683 C CA . HIS A 1 87 ? 16.474 -3.144 -13.961 1.00 93.19 87 HIS A CA 1
ATOM 684 C C . HIS A 1 87 ? 16.348 -2.960 -15.471 1.00 93.19 87 HIS A C 1
ATOM 686 O O . HIS A 1 87 ? 15.673 -3.732 -16.145 1.00 93.19 87 HIS A O 1
ATOM 692 N N . GLY A 1 88 ? 17.035 -1.955 -16.010 1.00 92.50 88 GLY A N 1
ATOM 693 C CA . GLY A 1 88 ? 17.087 -1.709 -17.450 1.00 92.50 88 GLY A CA 1
ATOM 694 C C . GLY A 1 88 ? 18.380 -1.021 -17.860 1.00 92.50 88 GLY A C 1
ATOM 695 O O . GLY A 1 88 ? 19.150 -0.550 -17.017 1.00 92.50 88 GLY A O 1
ATOM 696 N N . LYS A 1 89 ? 18.647 -0.943 -19.163 1.00 94.25 89 LYS A N 1
ATOM 697 C CA . LYS A 1 89 ? 19.806 -0.213 -19.680 1.00 94.25 89 LYS A CA 1
ATOM 698 C C . LYS A 1 89 ? 19.361 1.122 -20.246 1.00 94.25 89 LYS A C 1
ATOM 700 O O . LYS A 1 89 ? 18.687 1.182 -21.272 1.00 94.25 89 LYS A O 1
ATOM 705 N N . LEU A 1 90 ? 19.777 2.212 -19.607 1.00 92.38 90 LEU A N 1
ATOM 706 C CA . LEU A 1 90 ? 19.551 3.556 -20.126 1.00 92.38 90 LEU A CA 1
ATOM 707 C C . LEU A 1 90 ? 20.264 3.703 -21.475 1.00 92.38 90 LEU A C 1
ATOM 709 O O . LEU A 1 90 ? 21.485 3.538 -21.561 1.00 92.38 90 LEU A O 1
ATOM 713 N N . LEU A 1 91 ? 19.478 3.983 -22.515 1.00 90.88 91 LEU A N 1
ATOM 714 C CA . LEU A 1 91 ? 19.905 4.046 -23.914 1.00 90.88 91 LEU A CA 1
ATOM 715 C C . LEU A 1 91 ? 20.613 2.762 -24.391 1.00 90.88 91 LEU A C 1
ATOM 717 O O . LEU A 1 91 ? 21.460 2.819 -25.276 1.00 90.88 91 LEU A O 1
ATOM 721 N N . GLY A 1 92 ? 20.326 1.611 -23.773 1.00 89.94 92 GLY A N 1
ATOM 722 C CA . GLY A 1 92 ? 20.970 0.330 -24.088 1.00 89.94 92 GLY A CA 1
ATOM 723 C C . GLY A 1 92 ? 22.419 0.184 -23.600 1.00 89.94 92 GLY A C 1
ATOM 724 O O . GLY A 1 92 ? 23.021 -0.869 -23.805 1.00 89.94 92 GLY A O 1
ATOM 725 N N . LEU A 1 93 ? 22.980 1.197 -22.928 1.00 93.19 93 LEU A N 1
ATOM 726 C CA . LEU A 1 93 ? 24.406 1.250 -22.587 1.00 93.19 93 LEU A CA 1
ATOM 727 C C . LEU A 1 93 ? 24.672 1.125 -21.088 1.00 93.19 93 LEU A C 1
ATOM 729 O O . LEU A 1 93 ? 25.517 0.334 -20.676 1.00 93.19 93 LEU A O 1
ATOM 733 N N . VAL A 1 94 ? 23.967 1.908 -20.269 1.00 92.75 94 VAL A N 1
ATOM 734 C CA . VAL A 1 94 ? 24.282 2.046 -18.841 1.00 92.75 94 VAL A CA 1
ATOM 735 C C . VAL A 1 94 ? 23.229 1.313 -18.012 1.00 92.75 94 VAL A C 1
ATOM 737 O O . VAL A 1 94 ? 22.076 1.750 -18.014 1.00 92.75 94 VAL A O 1
ATOM 740 N N . PRO A 1 95 ? 23.584 0.233 -17.290 1.00 94.19 95 PRO A N 1
ATOM 741 C CA . PRO A 1 95 ? 22.672 -0.417 -16.355 1.00 94.19 95 PRO A CA 1
ATOM 742 C C . PRO A 1 95 ? 22.185 0.576 -15.300 1.00 94.19 95 PRO A C 1
ATOM 744 O O . PRO A 1 95 ? 22.982 1.314 -14.712 1.00 94.19 95 PRO A O 1
ATOM 747 N N . ARG A 1 96 ? 20.874 0.615 -15.076 1.00 93.62 96 ARG A N 1
ATOM 748 C CA . ARG A 1 96 ? 20.231 1.474 -14.085 1.00 93.62 96 ARG A CA 1
ATOM 749 C C . ARG A 1 96 ? 19.121 0.719 -13.369 1.00 93.62 96 ARG A C 1
ATOM 751 O O . ARG A 1 96 ? 18.364 -0.029 -13.985 1.00 93.62 96 ARG A O 1
ATOM 758 N N . GLU A 1 97 ? 19.030 0.982 -12.075 1.00 94.62 97 GLU A N 1
ATOM 759 C CA . GLU A 1 97 ? 17.882 0.638 -11.247 1.00 94.62 97 GLU A CA 1
ATOM 760 C C . GLU A 1 97 ? 16.792 1.696 -11.442 1.00 94.62 97 GLU A C 1
ATOM 762 O O . GLU A 1 97 ? 17.062 2.900 -11.386 1.00 94.62 97 GLU A O 1
ATOM 767 N N . ILE A 1 98 ? 15.568 1.248 -11.700 1.00 94.88 98 ILE A N 1
ATOM 768 C CA . ILE A 1 98 ? 14.394 2.083 -11.930 1.00 94.88 98 ILE A CA 1
ATOM 769 C C . ILE A 1 98 ? 13.452 1.894 -10.747 1.00 94.88 98 ILE A C 1
ATOM 771 O O . ILE A 1 98 ? 12.810 0.855 -10.617 1.00 94.88 98 ILE A O 1
ATOM 775 N N . ASN A 1 99 ? 13.352 2.923 -9.911 1.00 95.38 99 ASN A N 1
ATOM 776 C CA . ASN A 1 99 ? 12.412 2.958 -8.797 1.00 95.38 99 ASN A CA 1
ATOM 777 C C . ASN A 1 99 ? 10.997 3.244 -9.308 1.00 95.38 99 ASN A C 1
ATOM 779 O O . ASN A 1 99 ? 10.768 4.259 -9.960 1.00 95.38 99 ASN A O 1
ATOM 783 N N . ILE A 1 100 ? 10.049 2.367 -9.004 1.00 96.31 100 ILE A N 1
ATOM 784 C CA . ILE A 1 100 ? 8.639 2.479 -9.368 1.00 96.31 100 ILE A CA 1
ATOM 785 C C . ILE A 1 100 ? 7.828 2.643 -8.087 1.00 96.31 100 ILE A C 1
ATOM 787 O O . ILE A 1 100 ? 7.855 1.781 -7.207 1.00 96.31 100 ILE A O 1
ATOM 791 N N . GLU A 1 101 ? 7.070 3.733 -8.011 1.00 96.94 101 GLU A N 1
ATOM 792 C CA . GLU A 1 101 ? 6.130 3.991 -6.923 1.00 96.94 101 GLU A CA 1
ATOM 793 C C . GLU A 1 101 ? 4.720 3.589 -7.359 1.00 96.94 101 GLU A C 1
ATOM 795 O O . GLU A 1 101 ? 4.173 4.125 -8.326 1.00 96.94 101 GLU A O 1
ATOM 800 N N . THR A 1 102 ? 4.108 2.659 -6.632 1.00 97.50 102 THR A N 1
ATOM 801 C CA . THR A 1 102 ? 2.735 2.210 -6.870 1.00 97.50 102 THR A CA 1
ATOM 802 C C . THR A 1 102 ? 1.858 2.588 -5.682 1.00 97.50 102 THR A C 1
ATOM 804 O O . THR A 1 102 ? 2.165 2.247 -4.543 1.00 97.50 102 THR A O 1
ATOM 807 N N . LYS A 1 103 ? 0.756 3.294 -5.944 1.00 97.75 103 LYS A N 1
ATOM 808 C CA . LYS A 1 103 ? -0.254 3.674 -4.948 1.00 97.75 103 LYS A CA 1
ATOM 809 C C . LYS A 1 103 ? -1.444 2.740 -5.057 1.00 97.75 103 LYS A C 1
ATOM 811 O O . LYS A 1 103 ? -2.068 2.680 -6.117 1.00 97.75 103 LYS A O 1
ATOM 816 N N . ILE A 1 104 ? -1.759 2.048 -3.971 1.00 97.88 104 ILE A N 1
ATOM 817 C CA . ILE A 1 104 ? -2.824 1.048 -3.898 1.00 97.88 104 ILE A CA 1
ATOM 818 C C . ILE A 1 104 ? -3.814 1.464 -2.812 1.00 97.88 104 ILE A C 1
ATOM 820 O O . ILE A 1 104 ? -3.411 1.816 -1.704 1.00 97.88 104 ILE A O 1
ATOM 824 N N . ASP A 1 105 ? -5.105 1.447 -3.128 1.00 97.50 105 ASP A N 1
ATOM 825 C CA . ASP A 1 105 ? -6.166 1.706 -2.153 1.00 97.50 105 ASP A CA 1
ATOM 826 C C . ASP A 1 105 ? -6.217 0.560 -1.125 1.00 97.50 105 ASP A C 1
ATOM 828 O O . ASP A 1 105 ? -6.424 -0.595 -1.496 1.00 97.50 105 ASP A O 1
ATOM 832 N N . ALA A 1 106 ? -6.030 0.851 0.165 1.00 97.00 106 ALA A N 1
ATOM 833 C CA . ALA A 1 106 ? -6.035 -0.170 1.216 1.00 97.00 106 ALA A CA 1
ATOM 834 C C . ALA A 1 106 ? -7.444 -0.709 1.532 1.00 97.00 106 ALA A C 1
ATOM 836 O O . ALA A 1 106 ? -7.583 -1.668 2.293 1.00 97.00 106 ALA A O 1
ATOM 837 N N . LEU A 1 107 ? -8.500 -0.116 0.963 1.00 96.69 107 LEU A N 1
ATOM 838 C CA . LEU A 1 107 ? -9.871 -0.607 1.073 1.00 96.69 107 LEU A CA 1
ATOM 839 C C . LEU A 1 107 ? -10.228 -1.577 -0.061 1.00 96.69 107 LEU A C 1
ATOM 841 O O . LEU A 1 107 ? -10.824 -2.618 0.214 1.00 96.69 107 LEU A O 1
ATOM 845 N N . SER A 1 108 ? -9.908 -1.231 -1.314 1.00 96.62 108 SER A N 1
ATOM 846 C CA . SER A 1 108 ? -10.305 -2.012 -2.503 1.00 96.62 108 SER A CA 1
ATOM 847 C C . SER A 1 108 ? -9.185 -2.860 -3.112 1.00 96.62 108 SER A C 1
ATOM 849 O O . SER A 1 108 ? -9.468 -3.821 -3.826 1.00 96.62 108 SER A O 1
ATOM 851 N N . GLY A 1 109 ? -7.920 -2.519 -2.861 1.00 96.25 109 GLY A N 1
ATOM 852 C CA . GLY A 1 109 ? -6.759 -3.147 -3.497 1.00 96.25 109 GLY A CA 1
ATOM 853 C C . GLY A 1 109 ? -6.510 -2.678 -4.929 1.00 96.25 109 GLY A C 1
ATOM 854 O O . GLY A 1 109 ? -5.681 -3.258 -5.633 1.00 96.25 109 GLY A O 1
ATOM 855 N N . GLU A 1 110 ? -7.225 -1.650 -5.386 1.00 97.00 110 GLU A N 1
ATOM 856 C CA . GLU A 1 110 ? -7.045 -1.077 -6.717 1.00 97.00 110 GLU A CA 1
ATOM 857 C C . GLU A 1 110 ? -5.761 -0.247 -6.795 1.00 97.00 110 GLU A C 1
ATOM 859 O O . GLU A 1 110 ? -5.451 0.547 -5.904 1.00 97.00 110 GLU A O 1
ATOM 864 N N . ILE A 1 111 ? -5.027 -0.394 -7.902 1.00 97.00 111 ILE A N 1
ATOM 865 C CA . ILE A 1 111 ? -3.877 0.457 -8.213 1.00 97.00 111 ILE A CA 1
ATOM 866 C C . ILE A 1 111 ? -4.407 1.812 -8.684 1.00 97.00 111 ILE A C 1
ATOM 868 O O . ILE A 1 111 ? -4.896 1.948 -9.803 1.00 97.00 111 ILE A O 1
ATOM 872 N N . ILE A 1 112 ? -4.278 2.826 -7.833 1.00 96.81 112 ILE A N 1
ATOM 873 C CA . ILE A 1 112 ? -4.684 4.205 -8.125 1.00 96.81 112 ILE A CA 1
ATOM 874 C C . ILE A 1 112 ? -3.680 4.861 -9.069 1.00 96.81 112 ILE A C 1
ATOM 876 O O . ILE A 1 112 ? -4.042 5.650 -9.942 1.00 96.81 112 ILE A O 1
ATOM 880 N N . LYS A 1 113 ? -2.390 4.585 -8.855 1.00 96.06 113 LYS A N 1
ATOM 881 C CA . LYS A 1 113 ? -1.315 5.217 -9.613 1.00 96.06 113 LYS A CA 1
ATOM 882 C C . LYS A 1 113 ? -0.085 4.330 -9.650 1.00 96.06 113 LYS A C 1
ATOM 884 O O . LYS A 1 113 ? 0.242 3.684 -8.661 1.00 96.06 113 LYS A O 1
ATOM 889 N N . ARG A 1 114 ? 0.623 4.363 -10.772 1.00 95.94 114 ARG A N 1
ATOM 890 C CA . ARG A 1 114 ? 1.949 3.772 -10.933 1.00 95.94 114 ARG A CA 1
ATOM 891 C C . ARG A 1 114 ? 2.841 4.810 -11.595 1.00 95.94 114 ARG A C 1
ATOM 893 O O . ARG A 1 114 ? 2.540 5.260 -12.698 1.00 95.94 114 ARG A O 1
ATOM 900 N N . GLU A 1 115 ? 3.892 5.222 -10.905 1.00 95.44 115 GLU A N 1
ATOM 901 C CA . GLU A 1 115 ? 4.809 6.271 -11.341 1.00 95.44 115 GLU A CA 1
ATOM 902 C C . GLU A 1 115 ? 6.218 5.712 -11.485 1.00 95.44 115 GLU A C 1
ATOM 904 O O . GLU A 1 115 ? 6.680 4.919 -10.671 1.00 95.44 115 GLU A O 1
ATOM 909 N N . GLN A 1 116 ? 6.901 6.158 -12.532 1.00 94.56 116 GLN A N 1
ATOM 910 C CA . GLN A 1 116 ? 8.304 5.868 -12.785 1.00 94.56 116 GLN A CA 1
ATOM 911 C C . GLN A 1 116 ? 9.024 7.175 -13.142 1.00 94.56 116 GLN A C 1
ATOM 913 O O . GLN A 1 116 ? 8.382 8.113 -13.631 1.00 94.56 116 GLN A O 1
ATOM 918 N N . PRO A 1 117 ? 10.348 7.256 -12.949 1.00 93.50 117 PRO A N 1
ATOM 919 C CA . PRO A 1 117 ? 11.136 8.388 -13.394 1.00 93.50 117 PRO A CA 1
ATOM 920 C C . PRO A 1 117 ? 10.951 8.644 -14.892 1.00 93.50 117 PRO A C 1
ATOM 922 O O . PRO A 1 117 ? 10.911 7.712 -15.693 1.00 93.50 117 PRO A O 1
ATOM 925 N N . TRP A 1 118 ? 10.902 9.913 -15.301 1.00 93.94 118 TRP A N 1
ATOM 926 C CA . TRP A 1 118 ? 10.697 10.295 -16.707 1.00 93.94 118 TRP A CA 1
ATOM 927 C C . TRP A 1 118 ? 11.731 9.683 -17.662 1.00 93.94 118 TRP A C 1
ATOM 929 O O . TRP A 1 118 ? 11.435 9.445 -18.833 1.00 93.94 118 TRP A O 1
ATOM 939 N N . TRP A 1 119 ? 12.949 9.438 -17.173 1.00 92.56 119 TRP A N 1
ATOM 940 C CA . TRP A 1 119 ? 14.040 8.876 -17.959 1.00 92.56 119 TRP A CA 1
ATOM 941 C C . TRP A 1 119 ? 13.895 7.365 -18.182 1.00 92.56 119 TRP A C 1
ATOM 943 O O . TRP A 1 119 ? 14.531 6.840 -19.090 1.00 92.56 119 TRP A O 1
ATOM 953 N N . ALA A 1 120 ? 13.023 6.675 -17.435 1.00 93.31 120 ALA A N 1
ATOM 954 C CA . ALA A 1 120 ? 12.783 5.237 -17.579 1.00 93.31 120 ALA A CA 1
ATOM 955 C C . ALA A 1 120 ? 12.258 4.862 -18.975 1.00 93.31 120 ALA A C 1
ATOM 957 O O . ALA A 1 120 ? 12.515 3.769 -19.461 1.00 93.31 120 ALA A O 1
ATOM 958 N N . ARG A 1 121 ? 11.608 5.795 -19.688 1.00 92.88 121 ARG A N 1
ATOM 959 C CA . ARG A 1 121 ? 11.191 5.600 -21.092 1.00 92.88 121 ARG A CA 1
ATOM 960 C C . ARG A 1 121 ? 12.357 5.346 -22.058 1.00 92.88 121 ARG A C 1
ATOM 962 O O . ARG A 1 121 ? 12.138 4.916 -23.185 1.00 92.88 121 ARG A O 1
ATOM 969 N N . PHE A 1 122 ? 13.576 5.670 -21.635 1.00 93.75 122 PHE A N 1
ATOM 970 C CA . PHE A 1 122 ? 14.808 5.449 -22.384 1.00 93.75 122 PHE A CA 1
ATOM 971 C C . PHE A 1 122 ? 15.559 4.194 -21.921 1.00 93.75 122 PHE A C 1
ATOM 973 O O . PHE A 1 122 ? 16.677 3.965 -22.378 1.00 93.75 122 PHE A O 1
ATOM 980 N N . CYS A 1 123 ? 14.995 3.413 -20.998 1.00 90.38 123 CYS A N 1
ATOM 981 C CA . CYS A 1 123 ? 15.572 2.161 -20.527 1.00 90.38 123 CYS A CA 1
ATOM 982 C C . CYS A 1 123 ? 14.969 0.985 -21.289 1.00 90.38 123 CYS A C 1
ATOM 984 O O . CYS A 1 123 ? 13.754 0.796 -21.244 1.00 90.38 123 CYS A O 1
ATOM 986 N N . TRP A 1 124 ? 15.822 0.227 -21.981 1.00 80.12 124 TRP A N 1
ATOM 987 C CA . TRP A 1 124 ? 15.477 -0.987 -22.729 1.00 80.12 124 TRP A CA 1
ATOM 988 C C . TRP A 1 124 ? 16.236 -2.195 -22.169 1.00 80.12 124 TRP A C 1
ATOM 990 O O . TRP A 1 124 ? 17.251 -1.985 -21.455 1.00 80.12 124 TRP A O 1
#